Protein AF-A0A0K0DZ06-F1 (afdb_monomer)

Secondary structure (DSSP, 8-state):
-HHHHHHHHHHHHHHHHHHHHHHHHHHHHHHHHHHHHHS-HHHHHHHHHHHH--SSS-----HHHHHHHTTTS-HHHHHHHHHTTTTS-TT---PPPPHHHHHHHHHHHHHHHT---HHHHHHHHHHHHT-GGGHHHHHHHHHHHHHHT--

Organism: Strongyloides stercoralis (NCBI:txid6248)

pLDDT: mean 80.59, std 15.59, range [44.03, 96.88]

Foldseek 3Di:
DVVVVVVVVVVVVCVCVVVVVVVVLVVLLVVLLVVLLQAALQRLVVLLVLQQDDVPVPFQDALVNLCVSCVVGDPLQSVLSVVCNVVSPSVDDRYHQPPLLSVLSVVLSVLNVVPPDSVVSSVVNVVSQPDPVCPVSSSSSSVSCCNRRND

Nearest PDB structures (foldseek):
  7dmf-assembly1_A  TM=2.489E-01  e=5.656E+00  synthetic construct

Radius of gyration: 19.09 Å; Cα contacts (8 Å, |Δi|>4): 138; chains: 1; bounding box: 53×60×37 Å

Solvent-accessible surface area (backbone atoms only — not comparable to full-atom values): 8435 Å² total; per-residue (Å²): 122,75,70,62,59,56,55,53,52,52,53,51,52,51,47,52,55,60,57,54,53,58,62,51,54,52,54,50,50,50,51,39,51,53,51,64,58,68,42,47,50,64,45,44,50,48,51,49,56,58,27,62,42,59,82,81,77,63,70,49,61,46,51,68,60,49,52,59,68,42,62,83,48,55,70,69,56,46,52,35,29,60,68,30,36,84,72,41,40,75,76,45,78,74,68,57,53,54,70,65,31,49,52,50,50,52,51,48,32,54,47,55,67,67,70,59,56,70,69,58,37,43,53,53,48,49,61,55,57,71,34,77,95,34,40,72,35,48,52,54,47,30,51,49,45,42,67,66,34,37,133

Mean predicted aligned error: 11.31 Å

Sequence (151 aa):
MRFIIFAFFVLFFIGNNCYGEQNQDNRFLDFTLDILKKLTFDGIDHLLKIGKKEDKGSAPINVIDILKLFGNESKEIKEKIEKNKDKLSSDTVIEKLPHNSVNILEKIKKIKEKGDSKEEQDKKIEKLLKKPENSMAVDIIGLLVKKVIGL

Structure (mmCIF, N/CA/C/O backbone):
data_AF-A0A0K0DZ06-F1
#
_entry.id   AF-A0A0K0DZ06-F1
#
loop_
_atom_site.group_PDB
_atom_site.id
_atom_site.type_symbol
_atom_site.label_atom_id
_atom_site.label_alt_id
_atom_site.label_comp_id
_atom_site.label_asym_id
_atom_site.label_entity_id
_atom_site.label_seq_id
_atom_site.pdbx_PDB_ins_code
_atom_site.Cartn_x
_atom_site.Cartn_y
_atom_site.Cartn_z
_atom_site.occupancy
_atom_site.B_iso_or_equiv
_atom_site.auth_seq_id
_atom_site.auth_comp_id
_atom_site.auth_asym_id
_atom_site.auth_atom_id
_atom_site.pdbx_PDB_model_num
ATOM 1 N N . MET A 1 1 ? 34.571 -38.940 -20.399 1.00 57.50 1 MET A N 1
ATOM 2 C CA . MET A 1 1 ? 34.146 -38.649 -19.007 1.00 57.50 1 MET A CA 1
ATOM 3 C C . MET A 1 1 ? 34.358 -37.191 -18.567 1.00 57.50 1 MET A C 1
ATOM 5 O O . MET A 1 1 ? 33.558 -36.722 -17.775 1.00 57.50 1 MET A O 1
ATOM 9 N N . ARG A 1 2 ? 35.345 -36.431 -19.086 1.00 55.75 2 ARG A N 1
ATOM 10 C CA . ARG A 1 2 ? 35.569 -35.017 -18.684 1.00 55.75 2 ARG A CA 1
ATOM 11 C C . ARG A 1 2 ? 34.454 -34.021 -19.067 1.00 55.75 2 ARG A C 1
ATOM 13 O O . ARG A 1 2 ? 34.224 -33.081 -18.319 1.00 55.75 2 ARG A O 1
ATOM 20 N N . PHE A 1 3 ? 33.728 -34.239 -20.167 1.00 58.50 3 PHE A N 1
ATOM 21 C CA . PHE A 1 3 ? 32.670 -33.314 -20.615 1.00 58.50 3 PHE A CA 1
ATOM 22 C C . PHE A 1 3 ? 31.393 -33.334 -19.754 1.00 58.50 3 PHE A C 1
ATOM 24 O O . PHE A 1 3 ? 30.722 -32.314 -19.643 1.00 58.50 3 PHE A O 1
ATOM 31 N N . ILE A 1 4 ? 31.074 -34.456 -19.098 1.00 66.56 4 ILE A N 1
ATOM 32 C CA . ILE A 1 4 ? 29.845 -34.582 -18.291 1.00 66.56 4 ILE A CA 1
ATOM 33 C C . ILE A 1 4 ? 29.947 -33.755 -16.997 1.00 66.56 4 ILE A C 1
ATOM 35 O O . ILE A 1 4 ? 28.961 -33.170 -16.559 1.00 66.56 4 ILE A O 1
ATOM 39 N N . ILE A 1 5 ? 31.147 -33.634 -16.420 1.00 64.12 5 ILE A N 1
ATOM 40 C CA . ILE A 1 5 ? 31.369 -32.877 -15.176 1.00 64.12 5 ILE A CA 1
ATOM 41 C C . ILE A 1 5 ? 31.124 -31.375 -15.396 1.00 64.12 5 ILE A C 1
ATOM 43 O O . ILE A 1 5 ? 30.502 -30.728 -14.557 1.00 64.12 5 ILE A O 1
ATOM 47 N N . PHE A 1 6 ? 31.534 -30.826 -16.545 1.00 61.00 6 PHE A N 1
ATOM 48 C CA . PHE A 1 6 ? 31.302 -29.411 -16.861 1.00 61.00 6 PHE A CA 1
ATOM 49 C C . PHE A 1 6 ? 29.812 -29.073 -17.007 1.00 61.00 6 PHE A C 1
ATOM 51 O O . PHE A 1 6 ? 29.383 -28.021 -16.536 1.00 61.00 6 PHE A O 1
ATOM 58 N N . ALA A 1 7 ? 29.006 -29.971 -17.586 1.00 63.56 7 ALA A N 1
ATOM 59 C CA . ALA A 1 7 ? 27.567 -29.748 -17.732 1.00 63.56 7 ALA A CA 1
ATOM 60 C C . ALA A 1 7 ? 26.849 -29.631 -16.373 1.00 63.56 7 ALA A C 1
ATOM 62 O O . ALA A 1 7 ? 25.998 -28.758 -16.202 1.00 63.56 7 ALA A O 1
ATOM 63 N N . PHE A 1 8 ? 27.232 -30.443 -15.381 1.00 60.38 8 PHE A N 1
ATOM 64 C CA . PHE A 1 8 ? 26.659 -30.359 -14.032 1.00 60.38 8 PHE A CA 1
ATOM 65 C C . PHE A 1 8 ? 27.010 -29.048 -13.315 1.00 60.38 8 PHE A C 1
ATOM 67 O O . PHE A 1 8 ? 26.144 -28.470 -12.662 1.00 60.38 8 PHE A O 1
ATOM 74 N N . PHE A 1 9 ? 28.237 -28.535 -13.470 1.00 64.19 9 PHE A N 1
ATOM 75 C CA . PHE A 1 9 ? 28.623 -27.252 -12.869 1.00 64.19 9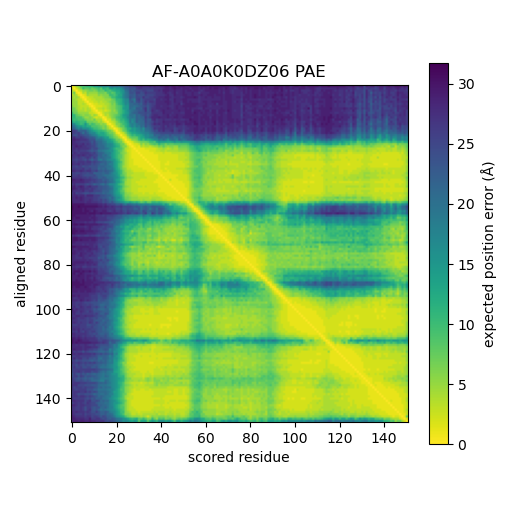 PHE A CA 1
ATOM 76 C C . PHE A 1 9 ? 27.851 -26.071 -13.465 1.00 64.19 9 PHE A C 1
ATOM 78 O O . PHE A 1 9 ? 27.394 -25.206 -12.720 1.00 64.19 9 PHE A O 1
ATOM 85 N N . VAL A 1 10 ? 27.654 -26.050 -14.787 1.00 65.94 10 VAL A N 1
ATOM 86 C CA . VAL A 1 10 ? 26.876 -24.988 -15.443 1.00 65.94 10 VAL A CA 1
ATOM 87 C C . VAL A 1 10 ? 25.409 -25.038 -15.005 1.00 65.94 10 VAL A C 1
ATOM 89 O O . VAL A 1 10 ? 24.851 -24.001 -14.653 1.00 65.94 10 VAL A O 1
ATOM 92 N N . LEU A 1 11 ? 24.798 -26.227 -14.930 1.00 62.03 11 LEU A N 1
ATOM 93 C CA . LEU A 1 11 ? 23.421 -26.372 -14.440 1.00 62.03 11 LEU A CA 1
ATOM 94 C C . LEU A 1 11 ? 23.271 -25.959 -12.967 1.00 62.03 11 LEU A C 1
ATOM 96 O O . LEU A 1 11 ? 22.277 -25.327 -12.621 1.00 62.03 11 LEU A O 1
ATOM 100 N N . PHE A 1 12 ? 24.258 -26.247 -12.111 1.00 61.31 12 PHE A N 1
ATOM 101 C CA . PHE A 1 12 ? 24.241 -25.818 -10.708 1.00 61.31 12 PHE A CA 1
ATOM 102 C C . PHE A 1 12 ? 24.349 -24.290 -10.567 1.00 61.31 12 PHE A C 1
ATOM 104 O O . PHE A 1 12 ? 23.659 -23.698 -9.738 1.00 61.31 12 PHE A O 1
ATOM 111 N N . PHE A 1 13 ? 25.158 -23.632 -11.407 1.00 58.94 13 PHE A N 1
ATOM 112 C CA . PHE A 1 13 ? 25.273 -22.168 -11.424 1.00 58.94 13 PHE A CA 1
ATOM 113 C C . PHE A 1 13 ? 24.028 -21.475 -11.983 1.00 58.94 13 PHE A C 1
ATOM 115 O O . PHE A 1 13 ? 23.618 -20.455 -11.431 1.00 58.94 13 PHE A O 1
ATOM 122 N N . ILE A 1 14 ? 23.416 -22.019 -13.039 1.00 59.47 14 ILE A N 1
ATOM 123 C CA . ILE A 1 14 ? 22.147 -21.498 -13.570 1.00 59.47 14 ILE A CA 1
ATOM 124 C C . ILE A 1 14 ? 21.041 -21.697 -12.529 1.00 59.47 14 ILE A C 1
ATOM 126 O O . ILE A 1 14 ? 20.315 -20.756 -12.229 1.00 59.47 14 ILE A O 1
ATOM 130 N N . GLY A 1 15 ? 20.963 -22.880 -11.911 1.00 56.03 15 GLY A N 1
ATOM 131 C CA . GLY A 1 15 ? 19.998 -23.177 -10.856 1.00 56.03 15 GLY A CA 1
ATOM 132 C C . GLY A 1 15 ? 20.125 -22.223 -9.669 1.00 56.03 15 GLY A C 1
ATOM 133 O O . GLY A 1 15 ? 19.160 -21.550 -9.329 1.00 56.03 15 GLY A O 1
ATOM 134 N N . ASN A 1 16 ? 21.310 -22.093 -9.070 1.00 55.72 16 ASN A N 1
ATOM 135 C CA . ASN A 1 16 ? 21.476 -21.247 -7.884 1.00 55.72 16 ASN A CA 1
ATOM 136 C C . ASN A 1 16 ? 21.303 -19.750 -8.165 1.00 55.72 16 ASN A C 1
ATOM 138 O O . ASN A 1 16 ? 20.732 -19.059 -7.324 1.00 55.72 16 ASN A O 1
ATOM 142 N N . ASN A 1 17 ? 21.751 -19.241 -9.319 1.00 55.38 17 ASN A N 1
ATOM 143 C CA . ASN A 1 17 ? 21.545 -17.826 -9.639 1.00 55.38 17 ASN A CA 1
ATOM 144 C C . ASN A 1 17 ? 20.080 -17.534 -9.990 1.00 55.38 17 ASN A C 1
ATOM 146 O O . ASN A 1 17 ? 19.525 -16.572 -9.470 1.00 55.38 17 ASN A O 1
ATOM 150 N N . CYS A 1 18 ? 19.411 -18.391 -10.772 1.00 52.88 18 CYS A N 1
ATOM 151 C CA . CYS A 1 18 ? 18.003 -18.169 -11.113 1.00 52.88 18 CYS A CA 1
ATOM 152 C C . CYS A 1 18 ? 17.053 -18.383 -9.921 1.00 52.88 18 CYS A C 1
ATOM 154 O O . CYS A 1 18 ? 16.076 -17.650 -9.787 1.00 52.88 18 CYS A O 1
ATOM 156 N N . TYR A 1 19 ? 17.326 -19.344 -9.027 1.00 49.28 19 TYR A N 1
ATOM 157 C CA . TYR A 1 19 ? 16.503 -19.548 -7.823 1.00 49.28 19 TYR A CA 1
ATOM 158 C C . TYR A 1 19 ? 16.776 -18.510 -6.723 1.00 49.28 19 TYR A C 1
ATOM 160 O O . TYR A 1 19 ? 15.899 -18.245 -5.897 1.00 49.28 19 TYR A O 1
ATOM 168 N N . GLY A 1 20 ? 17.974 -17.917 -6.689 1.00 44.31 20 GLY A N 1
ATOM 169 C CA . GLY A 1 20 ? 18.331 -16.886 -5.714 1.00 44.31 20 GLY A CA 1
ATOM 170 C C . GLY A 1 20 ? 17.532 -15.592 -5.890 1.00 44.31 20 GLY A C 1
ATOM 171 O O . GLY A 1 20 ? 17.053 -15.035 -4.900 1.00 44.31 20 GLY A O 1
ATOM 172 N N . GLU A 1 21 ? 17.332 -15.156 -7.137 1.00 44.03 21 GLU A N 1
ATOM 173 C CA . GLU A 1 21 ? 16.630 -13.905 -7.466 1.00 44.03 21 GLU A CA 1
ATOM 174 C C . GLU A 1 21 ? 15.125 -13.976 -7.153 1.00 44.03 21 GLU A C 1
ATOM 176 O O . GLU A 1 21 ? 14.586 -13.084 -6.495 1.00 44.03 21 GLU A O 1
ATOM 181 N N . GLN A 1 22 ? 14.458 -15.093 -7.481 1.00 45.72 22 GLN A N 1
ATOM 182 C CA . GLN A 1 22 ? 13.019 -15.266 -7.216 1.00 45.72 22 GLN A CA 1
ATOM 183 C C . GLN A 1 22 ? 12.641 -15.130 -5.730 1.00 45.72 22 GLN A C 1
ATOM 185 O O . GLN A 1 22 ? 11.547 -14.672 -5.394 1.00 45.72 22 GLN A O 1
ATOM 190 N N . ASN A 1 23 ? 13.538 -15.510 -4.815 1.00 45.47 23 ASN A N 1
ATOM 191 C CA . ASN A 1 23 ? 13.273 -15.443 -3.376 1.00 45.47 23 ASN A CA 1
ATOM 192 C C . ASN A 1 23 ? 13.386 -14.024 -2.792 1.00 45.47 23 ASN A C 1
ATOM 194 O O . ASN A 1 23 ? 12.915 -13.783 -1.674 1.00 45.47 23 ASN A O 1
ATOM 198 N N . GLN A 1 24 ? 14.041 -13.085 -3.481 1.00 51.34 24 GLN A N 1
ATOM 199 C CA . GLN A 1 24 ? 14.050 -11.682 -3.059 1.00 51.34 24 GLN A CA 1
ATOM 200 C C . GLN A 1 24 ? 12.793 -10.947 -3.527 1.00 51.34 24 GLN A C 1
ATOM 202 O O . GLN A 1 24 ? 12.169 -10.282 -2.697 1.00 51.34 24 GLN A O 1
ATOM 207 N N . ASP A 1 25 ? 12.375 -11.140 -4.781 1.00 57.50 25 ASP A N 1
ATOM 208 C CA . ASP A 1 25 ? 11.169 -10.500 -5.328 1.00 57.50 25 ASP A CA 1
ATOM 209 C C . ASP A 1 25 ? 9.909 -10.882 -4.547 1.00 57.50 25 ASP A C 1
ATOM 211 O O . ASP A 1 25 ? 9.141 -10.009 -4.136 1.00 57.50 25 ASP A O 1
ATOM 215 N N . ASN A 1 26 ? 9.741 -12.171 -4.224 1.00 65.25 26 ASN A N 1
ATOM 216 C CA . ASN A 1 26 ? 8.583 -12.620 -3.446 1.00 65.25 26 ASN A CA 1
ATOM 217 C C . ASN A 1 26 ? 8.525 -11.968 -2.057 1.00 65.25 26 ASN A C 1
ATOM 219 O O . ASN A 1 26 ? 7.464 -11.513 -1.643 1.00 65.25 26 ASN A O 1
ATOM 223 N N . ARG A 1 27 ? 9.663 -11.827 -1.360 1.00 73.12 27 ARG A N 1
ATOM 224 C CA . ARG A 1 27 ? 9.691 -11.168 -0.041 1.00 73.12 27 ARG A CA 1
ATOM 225 C C . ARG A 1 27 ? 9.304 -9.694 -0.117 1.00 73.12 27 ARG A C 1
ATOM 227 O O . ARG A 1 27 ? 8.677 -9.177 0.807 1.00 73.12 27 ARG A O 1
ATOM 234 N N . PHE A 1 28 ? 9.692 -9.007 -1.188 1.00 78.31 28 PHE A N 1
ATOM 235 C CA . PHE A 1 28 ? 9.352 -7.600 -1.373 1.00 78.31 28 PHE A CA 1
ATOM 236 C C . PHE A 1 28 ? 7.871 -7.403 -1.711 1.00 78.31 28 PHE A C 1
ATOM 238 O O . PHE A 1 28 ? 7.217 -6.511 -1.156 1.00 78.31 28 PHE A O 1
ATOM 245 N N . LEU A 1 29 ? 7.328 -8.275 -2.563 1.00 82.81 29 LEU A N 1
ATOM 246 C CA . LEU A 1 29 ? 5.903 -8.327 -2.865 1.00 82.81 29 LEU A CA 1
ATOM 247 C C . LEU A 1 29 ? 5.082 -8.628 -1.605 1.00 82.81 29 LEU A C 1
ATOM 249 O O . LEU A 1 29 ? 4.098 -7.938 -1.344 1.00 82.81 29 LEU A O 1
ATOM 253 N N . ASP A 1 30 ? 5.510 -9.603 -0.800 1.00 87.38 30 ASP A N 1
ATOM 254 C CA . ASP A 1 30 ? 4.843 -9.990 0.446 1.00 87.38 30 ASP A CA 1
ATOM 255 C C . ASP A 1 30 ? 4.806 -8.834 1.447 1.00 87.38 30 ASP A C 1
ATOM 257 O O . ASP A 1 30 ? 3.762 -8.554 2.038 1.00 87.38 30 ASP A O 1
ATOM 261 N N . PHE A 1 31 ? 5.915 -8.103 1.589 1.00 88.00 31 PHE A N 1
ATOM 262 C CA . PHE A 1 31 ? 5.959 -6.898 2.4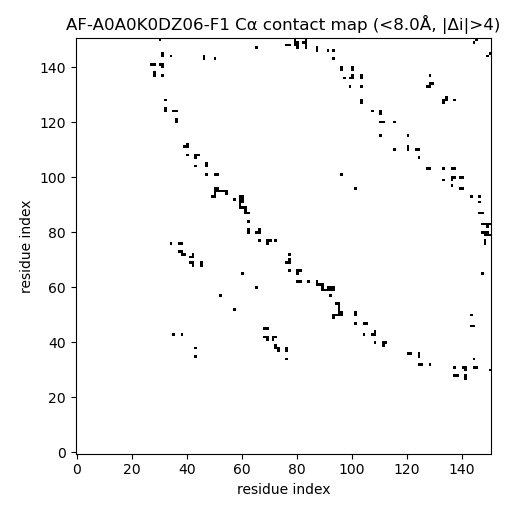13 1.00 88.00 31 PHE A CA 1
ATOM 263 C C . PHE A 1 31 ? 4.995 -5.820 1.897 1.00 88.00 31 PHE A C 1
ATOM 265 O O . PHE A 1 31 ? 4.211 -5.261 2.663 1.00 88.00 31 PHE A O 1
ATOM 272 N N . THR A 1 32 ? 5.021 -5.543 0.593 1.00 91.50 32 THR A N 1
ATOM 273 C CA . THR A 1 32 ? 4.149 -4.532 -0.022 1.00 91.50 32 THR A CA 1
ATOM 274 C C . THR A 1 32 ? 2.677 -4.887 0.180 1.00 91.50 32 THR A C 1
ATOM 276 O O . THR A 1 32 ? 1.872 -4.039 0.567 1.00 91.50 32 THR A O 1
ATOM 279 N N . LEU A 1 33 ? 2.329 -6.157 -0.027 1.00 93.50 33 LEU A N 1
ATOM 280 C CA . LEU A 1 33 ? 0.991 -6.689 0.192 1.00 93.50 33 LEU A CA 1
ATOM 281 C C . LEU A 1 33 ? 0.562 -6.551 1.658 1.00 93.50 33 LEU A C 1
ATOM 283 O O . LEU A 1 33 ? -0.543 -6.075 1.914 1.00 93.50 33 LEU A O 1
ATOM 287 N N . ASP A 1 34 ? 1.416 -6.941 2.607 1.00 93.75 34 ASP A N 1
ATOM 288 C CA . ASP A 1 34 ? 1.140 -6.854 4.046 1.00 93.75 34 ASP A CA 1
ATOM 289 C C . ASP A 1 34 ? 0.847 -5.413 4.481 1.00 93.75 34 ASP A C 1
ATOM 291 O O . ASP A 1 34 ? -0.172 -5.145 5.124 1.00 93.75 34 ASP A O 1
ATOM 295 N N . ILE A 1 35 ? 1.676 -4.457 4.051 1.00 94.12 35 ILE A N 1
ATOM 296 C CA . ILE A 1 35 ? 1.469 -3.046 4.382 1.00 94.12 35 ILE A CA 1
ATOM 297 C C . ILE A 1 35 ? 0.177 -2.510 3.756 1.00 94.12 35 ILE A C 1
ATOM 299 O O . ILE A 1 35 ? -0.629 -1.899 4.456 1.00 94.12 35 ILE A O 1
ATOM 303 N N . LEU A 1 36 ? -0.082 -2.769 2.471 1.00 95.31 36 LEU A N 1
ATOM 304 C CA . LEU A 1 36 ? -1.302 -2.283 1.809 1.00 95.31 36 LEU A CA 1
ATOM 305 C C . LEU A 1 36 ? -2.582 -2.896 2.402 1.00 95.31 36 LEU A C 1
ATOM 307 O O . LEU A 1 36 ? -3.616 -2.224 2.453 1.00 95.31 36 LEU A O 1
ATOM 311 N N . LYS A 1 37 ? -2.527 -4.145 2.882 1.00 94.81 37 LYS A N 1
ATOM 312 C CA . LYS A 1 37 ? -3.625 -4.773 3.634 1.00 94.81 37 LYS A CA 1
ATOM 313 C C . LYS A 1 37 ? -3.848 -4.071 4.976 1.00 94.81 37 LYS A C 1
ATOM 315 O O . LYS A 1 37 ? -4.991 -3.750 5.304 1.00 94.81 37 LYS A O 1
ATOM 320 N N . LYS A 1 38 ? -2.775 -3.768 5.713 1.00 93.62 38 LYS A N 1
ATOM 321 C CA . LYS A 1 38 ? -2.826 -3.129 7.041 1.00 93.62 38 LYS A CA 1
ATOM 322 C C . LYS A 1 38 ? -3.256 -1.667 7.025 1.00 93.62 38 LYS A C 1
ATOM 324 O O . LYS A 1 38 ? -3.912 -1.250 7.977 1.00 93.62 38 LYS A O 1
ATOM 329 N N . LEU A 1 39 ? -2.906 -0.916 5.982 1.00 93.94 39 LEU A N 1
ATOM 330 C CA . LEU A 1 39 ? -3.252 0.500 5.885 1.00 93.94 39 LEU A CA 1
ATOM 331 C C . LEU A 1 39 ? -4.764 0.715 5.886 1.00 93.94 39 LEU A C 1
ATOM 333 O O . LEU A 1 39 ? -5.526 -0.059 5.296 1.00 93.94 39 LEU A O 1
ATOM 337 N N . THR A 1 40 ? -5.209 1.799 6.508 1.00 93.88 40 THR A N 1
ATOM 338 C CA . THR A 1 40 ? -6.593 2.250 6.380 1.00 93.88 40 THR A CA 1
ATOM 339 C C . THR A 1 40 ? -6.850 2.851 4.997 1.00 93.88 40 THR A C 1
ATOM 341 O O . THR A 1 40 ? -5.946 3.036 4.178 1.00 93.88 40 THR A O 1
ATOM 344 N N . PHE A 1 41 ? -8.114 3.161 4.720 1.00 93.69 41 PHE A N 1
ATOM 345 C CA . PHE A 1 41 ? -8.488 3.958 3.558 1.00 93.69 41 PHE A CA 1
ATOM 346 C C . PHE A 1 41 ? -7.701 5.281 3.479 1.00 93.69 41 PHE A C 1
ATOM 348 O O . PHE A 1 41 ? -7.171 5.609 2.414 1.00 93.69 41 PHE A O 1
ATOM 355 N N . ASP A 1 42 ? -7.574 5.987 4.606 1.00 92.12 42 ASP A N 1
ATOM 356 C CA . ASP A 1 42 ? -6.847 7.254 4.687 1.00 92.12 42 ASP A CA 1
ATOM 357 C C . ASP A 1 42 ? -5.362 7.045 4.384 1.00 92.12 42 ASP A C 1
ATOM 359 O O . ASP A 1 42 ? -4.785 7.779 3.587 1.00 92.12 42 ASP A O 1
ATOM 363 N N . GLY A 1 43 ? -4.747 5.986 4.919 1.00 93.06 43 GLY A N 1
ATOM 364 C CA . GLY A 1 43 ? -3.358 5.633 4.621 1.00 93.06 43 GLY A CA 1
ATOM 365 C C . GLY A 1 43 ? -3.095 5.419 3.130 1.00 93.06 43 GLY A C 1
ATOM 366 O O . GLY A 1 43 ? -2.091 5.897 2.595 1.00 93.06 43 GLY A O 1
ATOM 367 N N . ILE A 1 44 ? -4.017 4.762 2.419 1.00 94.75 44 ILE A N 1
ATOM 368 C CA . ILE A 1 44 ? -3.919 4.610 0.960 1.00 94.75 44 ILE A CA 1
ATOM 369 C C . ILE A 1 44 ? -4.086 5.961 0.249 1.00 94.75 44 ILE A C 1
ATOM 371 O O . ILE A 1 44 ? -3.361 6.244 -0.709 1.00 94.75 44 ILE A O 1
ATOM 375 N N . ASP A 1 45 ? -4.994 6.821 0.715 1.00 93.31 45 ASP A N 1
ATOM 376 C CA . ASP A 1 45 ? -5.149 8.178 0.182 1.00 93.31 45 ASP A CA 1
ATOM 377 C C . ASP A 1 45 ? -3.888 9.033 0.395 1.00 93.31 45 ASP A C 1
ATOM 379 O O . ASP A 1 45 ? -3.477 9.781 -0.495 1.00 93.31 45 ASP A O 1
ATOM 383 N N . HIS A 1 46 ? -3.212 8.875 1.532 1.00 91.25 46 HIS A N 1
ATOM 384 C CA . HIS A 1 46 ? -1.943 9.537 1.812 1.00 91.25 46 HIS A CA 1
ATOM 385 C C . HIS A 1 46 ? -0.820 9.045 0.897 1.00 91.25 46 HIS A C 1
ATOM 387 O O . HIS A 1 46 ? -0.092 9.876 0.349 1.00 91.25 46 HIS A O 1
ATOM 393 N N . LEU A 1 47 ? -0.720 7.736 0.637 1.00 91.44 47 LEU A N 1
ATOM 394 C CA . LEU A 1 47 ? 0.211 7.206 -0.368 1.00 91.44 47 LEU A CA 1
ATOM 395 C C . LEU A 1 47 ? -0.078 7.762 -1.767 1.00 91.44 47 LEU A C 1
ATOM 397 O O . LEU A 1 47 ? 0.851 8.150 -2.472 1.00 91.44 47 LEU A O 1
ATOM 401 N N . LEU A 1 48 ? -1.353 7.863 -2.157 1.00 91.81 48 LEU A N 1
ATOM 402 C CA . LEU A 1 48 ? -1.751 8.484 -3.422 1.00 91.81 48 LEU A CA 1
ATOM 403 C C . LEU A 1 48 ? -1.343 9.956 -3.490 1.00 91.81 48 LEU A C 1
ATOM 405 O O . LEU A 1 48 ? -0.790 10.386 -4.498 1.00 91.81 48 LEU A O 1
ATOM 409 N N . LYS A 1 49 ? -1.594 10.733 -2.431 1.00 88.69 49 LYS A N 1
ATOM 410 C CA . LYS A 1 49 ? -1.194 12.146 -2.348 1.00 88.69 49 LYS A CA 1
ATOM 411 C C . LYS A 1 49 ? 0.312 12.302 -2.488 1.00 88.69 49 LYS A C 1
ATOM 413 O O . LYS A 1 49 ? 0.758 13.159 -3.241 1.00 88.69 49 LYS A O 1
ATOM 418 N N . ILE A 1 50 ? 1.080 11.470 -1.790 1.00 86.75 50 ILE A N 1
ATOM 419 C CA . ILE A 1 50 ? 2.539 11.473 -1.853 1.00 86.75 50 ILE A CA 1
ATOM 420 C C . ILE A 1 50 ? 3.013 11.110 -3.268 1.00 86.75 50 ILE A C 1
ATOM 422 O O . ILE A 1 50 ? 3.773 11.865 -3.861 1.00 86.75 50 ILE A O 1
ATOM 426 N N . GLY A 1 51 ? 2.509 10.016 -3.840 1.00 86.88 51 GLY A N 1
ATOM 427 C CA . GLY A 1 51 ? 2.909 9.542 -5.165 1.00 86.88 51 GLY A CA 1
ATOM 428 C C . GLY A 1 51 ? 2.433 10.412 -6.334 1.00 86.88 51 GLY A C 1
ATOM 429 O O . GLY A 1 51 ? 2.968 10.299 -7.431 1.00 86.88 51 GLY A O 1
ATOM 430 N N . LYS A 1 52 ? 1.428 11.275 -6.139 1.00 85.12 52 LYS A N 1
ATOM 431 C CA . LYS A 1 52 ? 0.937 12.209 -7.168 1.00 85.12 52 LYS A CA 1
ATOM 432 C C . LYS A 1 52 ? 1.646 13.562 -7.162 1.00 85.12 52 LYS A C 1
ATOM 434 O O . LYS A 1 52 ? 1.458 14.306 -8.125 1.00 85.12 52 LYS A O 1
ATOM 439 N N . LYS A 1 53 ? 2.404 13.909 -6.112 1.00 74.88 53 LYS A N 1
ATOM 440 C CA . LYS A 1 53 ? 3.145 15.179 -6.069 1.00 74.88 53 LYS A CA 1
ATOM 441 C C . LYS A 1 53 ? 4.082 15.232 -7.278 1.00 74.88 53 LYS A C 1
ATOM 443 O O . LYS A 1 53 ? 4.929 14.367 -7.449 1.00 74.88 53 LYS A O 1
ATOM 448 N N . GLU A 1 54 ? 3.866 16.206 -8.159 1.00 56.03 54 GLU A N 1
ATOM 449 C CA . GLU A 1 54 ? 4.770 16.453 -9.281 1.00 56.03 54 GLU A CA 1
ATOM 450 C C . GLU A 1 54 ? 6.085 17.034 -8.754 1.00 56.03 54 GLU A C 1
ATOM 452 O O . GLU A 1 54 ? 6.052 17.851 -7.833 1.00 56.03 54 GLU A O 1
ATOM 457 N N . ASP A 1 55 ? 7.206 16.687 -9.396 1.00 52.59 55 ASP A N 1
ATOM 458 C CA . ASP A 1 55 ? 8.574 17.201 -9.170 1.00 52.59 55 ASP A CA 1
ATOM 459 C C . ASP A 1 55 ? 8.724 18.735 -9.266 1.00 52.59 55 ASP A C 1
ATOM 461 O O . ASP A 1 55 ? 9.836 19.260 -9.308 1.00 52.59 55 ASP A O 1
ATOM 465 N N . LYS A 1 56 ? 7.630 19.504 -9.316 1.00 48.38 56 LYS A N 1
ATOM 466 C CA . LYS A 1 56 ? 7.654 20.969 -9.324 1.00 48.38 56 LYS A CA 1
ATOM 467 C C . LYS A 1 56 ? 8.106 21.481 -7.954 1.00 48.38 56 LYS A C 1
ATOM 469 O O . LYS A 1 56 ? 7.293 21.893 -7.133 1.00 48.38 56 LYS A O 1
ATOM 474 N N . GLY A 1 57 ? 9.414 21.420 -7.716 1.00 46.53 57 GLY A N 1
ATOM 475 C CA . GLY A 1 57 ? 10.065 21.885 -6.497 1.00 46.53 57 GLY A CA 1
ATOM 476 C C . GLY A 1 57 ? 9.656 21.093 -5.262 1.00 46.53 57 GLY A C 1
ATOM 477 O O . GLY A 1 57 ? 9.423 21.700 -4.219 1.00 46.53 57 GLY A O 1
ATOM 478 N N . SER A 1 58 ? 9.511 19.765 -5.381 1.00 53.25 58 SER A N 1
ATOM 479 C CA . SER A 1 58 ? 9.114 18.905 -4.266 1.00 53.25 58 SER A CA 1
ATOM 480 C C . SER A 1 58 ? 10.091 19.087 -3.107 1.00 53.25 58 SER A C 1
ATOM 482 O O . SER A 1 58 ? 11.205 18.562 -3.126 1.00 53.25 58 SER A O 1
ATOM 484 N N . ALA A 1 59 ? 9.670 19.854 -2.101 1.00 54.03 59 ALA A N 1
ATOM 485 C CA . ALA A 1 59 ? 10.387 19.931 -0.847 1.00 54.03 59 ALA A CA 1
ATOM 486 C C . ALA A 1 59 ? 10.537 18.502 -0.310 1.00 54.03 59 ALA A C 1
ATOM 488 O O . ALA A 1 59 ? 9.567 17.730 -0.367 1.00 54.03 59 ALA A O 1
ATOM 489 N N . PRO A 1 60 ? 11.727 18.135 0.179 1.00 60.28 60 PRO A N 1
ATOM 490 C CA . PRO A 1 60 ? 11.935 16.823 0.752 1.00 60.28 60 PRO A CA 1
ATOM 491 C C . PRO A 1 60 ? 10.907 16.576 1.844 1.00 60.28 60 PRO A C 1
ATOM 493 O O . PRO A 1 60 ? 10.669 17.418 2.715 1.00 60.28 60 PRO A O 1
ATOM 496 N N . ILE A 1 61 ? 10.243 15.430 1.758 1.00 63.31 61 ILE A N 1
ATOM 497 C CA . ILE A 1 61 ? 9.221 15.074 2.729 1.00 63.31 61 ILE A CA 1
ATOM 498 C C . ILE A 1 61 ? 9.956 14.655 3.997 1.00 63.31 61 ILE A C 1
ATOM 500 O O . ILE A 1 61 ? 10.639 13.633 4.019 1.00 63.31 61 ILE A O 1
ATOM 504 N N . ASN A 1 62 ? 9.828 15.455 5.055 1.00 67.88 62 ASN A N 1
ATOM 505 C CA . ASN A 1 62 ? 10.367 15.079 6.351 1.00 67.88 62 ASN A CA 1
ATOM 506 C C . ASN A 1 62 ? 9.467 14.014 7.009 1.00 67.88 62 ASN A C 1
ATOM 508 O O . ASN A 1 62 ? 8.264 13.907 6.754 1.00 67.88 62 ASN A O 1
ATOM 512 N N . VAL A 1 63 ? 10.060 13.230 7.901 1.00 69.38 63 VAL A N 1
ATOM 513 C CA . VAL A 1 63 ? 9.383 12.119 8.586 1.00 69.38 63 VAL A CA 1
ATOM 514 C C . VAL A 1 63 ? 8.235 12.592 9.471 1.00 69.38 63 VAL A C 1
ATOM 516 O O . VAL A 1 63 ? 7.247 11.882 9.625 1.00 69.38 63 VAL A O 1
ATOM 519 N N . ILE A 1 64 ? 8.346 13.785 10.058 1.00 74.44 64 ILE A N 1
ATOM 520 C CA . ILE A 1 64 ? 7.309 14.341 10.935 1.00 74.44 64 ILE A CA 1
ATOM 521 C C . ILE A 1 64 ? 6.018 14.555 10.139 1.00 74.44 64 ILE A C 1
ATOM 523 O O . ILE A 1 64 ? 4.935 14.255 10.636 1.00 74.44 64 ILE A O 1
ATOM 527 N N . ASP A 1 65 ? 6.125 15.016 8.897 1.00 80.44 65 ASP A N 1
ATOM 528 C CA . ASP A 1 65 ? 4.984 15.198 8.010 1.00 80.44 65 ASP A CA 1
ATOM 529 C C . ASP A 1 65 ? 4.388 13.848 7.596 1.00 80.44 65 ASP A C 1
ATOM 531 O O . ASP A 1 65 ? 3.167 13.709 7.577 1.00 80.44 65 ASP A O 1
ATOM 535 N N . ILE A 1 66 ? 5.217 12.822 7.365 1.00 82.50 66 ILE A N 1
ATOM 536 C CA . ILE A 1 66 ? 4.736 11.450 7.126 1.00 82.50 66 ILE A CA 1
ATOM 537 C C . ILE A 1 66 ? 3.983 10.928 8.355 1.00 82.50 66 ILE A C 1
ATOM 539 O O . ILE A 1 66 ? 2.845 10.490 8.227 1.00 82.50 66 ILE A O 1
ATOM 543 N N . LEU A 1 67 ? 4.558 11.021 9.556 1.00 81.44 67 LEU A N 1
ATOM 544 C CA . LEU A 1 67 ? 3.907 10.566 10.789 1.00 81.44 67 LEU A CA 1
ATOM 545 C C . LEU A 1 67 ? 2.581 11.283 11.048 1.00 81.44 67 LEU A C 1
ATOM 547 O O . LEU A 1 67 ? 1.628 10.653 11.498 1.00 81.44 67 LEU A O 1
ATOM 551 N N . LYS A 1 68 ? 2.494 12.579 10.725 1.00 85.19 68 LYS A N 1
ATOM 552 C CA . 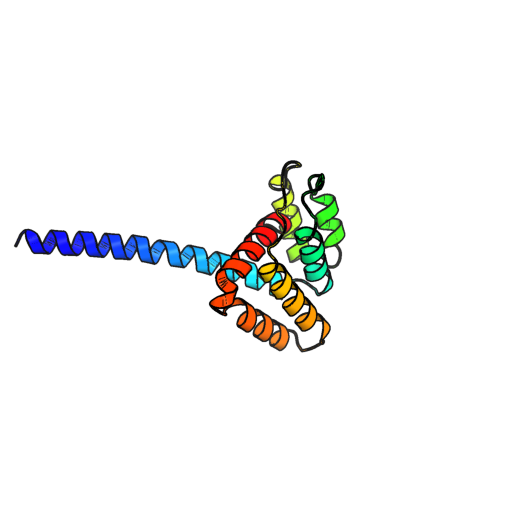LYS A 1 68 ? 1.233 13.329 10.790 1.00 85.19 68 LYS A CA 1
ATOM 553 C C . LYS A 1 68 ? 0.200 12.792 9.801 1.00 85.19 68 LYS A C 1
ATOM 555 O O . LYS A 1 68 ? -0.955 12.634 10.183 1.00 85.19 68 LYS A O 1
ATOM 560 N N . LEU A 1 69 ? 0.597 12.496 8.559 1.00 85.38 69 LEU A N 1
ATOM 561 C CA . LEU A 1 69 ? -0.307 11.929 7.550 1.00 85.38 69 LEU A CA 1
ATOM 562 C C . LEU A 1 69 ? -0.814 10.545 7.973 1.00 85.38 69 LEU A C 1
ATOM 564 O O . LEU A 1 69 ? -2.007 10.286 7.932 1.00 85.38 69 LEU A O 1
ATOM 568 N N . PHE A 1 70 ? 0.066 9.676 8.466 1.00 88.75 70 PHE A N 1
ATOM 569 C CA . PHE A 1 70 ? -0.300 8.330 8.923 1.00 88.75 70 PHE A CA 1
ATOM 570 C C . PHE A 1 70 ? -0.701 8.294 10.413 1.00 88.75 70 PHE A C 1
ATOM 572 O O . PHE A 1 70 ? -0.692 7.243 11.056 1.00 88.75 70 PHE A O 1
ATOM 579 N N . GLY A 1 71 ? -1.104 9.439 10.976 1.00 85.88 71 GLY A N 1
ATOM 580 C CA . GLY A 1 71 ? -1.463 9.597 12.387 1.00 85.88 71 GLY A CA 1
ATOM 581 C C . GLY A 1 71 ? -2.689 8.786 12.824 1.00 85.88 71 GLY A C 1
ATOM 582 O O . GLY A 1 71 ? -2.819 8.477 14.008 1.00 85.88 71 GLY A O 1
ATOM 583 N N . ASN A 1 72 ? -3.543 8.368 11.889 1.00 90.00 72 ASN A N 1
ATOM 584 C CA . ASN A 1 72 ? -4.708 7.514 12.157 1.00 90.00 72 ASN A CA 1
ATOM 585 C C . ASN A 1 72 ? -4.425 6.016 11.969 1.00 90.00 72 ASN A C 1
ATOM 587 O O . ASN A 1 72 ? -5.275 5.186 12.282 1.00 90.00 72 ASN A O 1
ATOM 591 N N . GLU A 1 73 ? -3.234 5.652 11.490 1.00 92.00 73 GLU A N 1
ATOM 592 C CA . GLU A 1 73 ? -2.884 4.255 11.262 1.00 92.00 73 GLU A CA 1
ATOM 593 C C . GLU A 1 73 ? -2.629 3.485 12.560 1.00 92.00 73 GLU A C 1
ATOM 595 O O . GLU A 1 73 ? -2.479 4.046 13.658 1.00 92.00 73 GLU A O 1
ATOM 600 N N . SER A 1 74 ? -2.553 2.162 12.414 1.00 92.06 74 SER A N 1
ATOM 601 C CA . SER A 1 74 ? -2.206 1.264 13.506 1.00 92.06 74 SER A CA 1
ATOM 602 C C . SER A 1 74 ? -0.843 1.617 14.114 1.00 92.06 74 SER A C 1
ATOM 604 O O . SER A 1 74 ? 0.047 2.172 13.462 1.00 92.06 74 SER A O 1
ATOM 606 N N . LYS A 1 75 ? -0.665 1.255 15.390 1.00 91.12 75 LYS A N 1
ATOM 607 C CA . LYS A 1 75 ? 0.603 1.453 16.105 1.00 91.12 75 LYS A CA 1
ATOM 608 C C . LYS A 1 75 ? 1.781 0.825 15.354 1.00 91.12 75 LYS A C 1
ATOM 610 O O . LYS A 1 75 ? 2.838 1.431 15.275 1.00 91.12 75 LYS A O 1
ATOM 615 N N . GLU A 1 76 ? 1.571 -0.343 14.750 1.00 90.06 76 GLU A N 1
ATOM 616 C CA . GLU A 1 76 ? 2.591 -1.051 13.974 1.00 90.06 76 GLU A CA 1
ATOM 617 C C . GLU A 1 76 ? 3.103 -0.222 12.784 1.00 90.06 76 GLU A C 1
ATOM 619 O O . GLU A 1 76 ? 4.312 -0.110 12.589 1.00 90.06 76 GLU A O 1
ATOM 624 N N . ILE A 1 77 ? 2.205 0.397 12.007 1.00 90.88 77 ILE A N 1
ATOM 625 C CA . ILE A 1 77 ? 2.593 1.243 10.867 1.00 90.88 77 ILE A CA 1
ATOM 626 C C . ILE A 1 77 ? 3.360 2.476 11.348 1.00 90.88 77 ILE A C 1
ATOM 628 O O . ILE A 1 77 ? 4.387 2.827 10.769 1.00 90.88 77 ILE A O 1
ATOM 632 N N . LYS A 1 78 ? 2.907 3.101 12.439 1.00 88.94 78 LYS A N 1
ATOM 633 C CA . LYS A 1 78 ? 3.587 4.258 13.039 1.00 88.94 78 LYS A CA 1
ATOM 634 C C . LYS A 1 78 ? 4.988 3.905 13.523 1.00 88.94 78 LYS A C 1
ATOM 636 O O . LYS A 1 78 ? 5.931 4.610 13.190 1.00 88.94 78 LYS A O 1
ATOM 641 N N . GLU A 1 79 ? 5.140 2.786 14.229 1.00 89.44 79 GLU A N 1
ATOM 642 C CA . GLU A 1 79 ? 6.442 2.302 14.695 1.00 89.44 79 GLU A CA 1
ATOM 643 C C . GLU A 1 79 ? 7.395 2.003 13.529 1.00 89.44 79 GLU A C 1
ATOM 645 O O . GLU A 1 79 ? 8.591 2.277 13.633 1.00 89.44 79 GLU A O 1
ATOM 650 N N . LYS A 1 80 ? 6.892 1.464 12.408 1.00 88.75 80 LYS A N 1
ATOM 651 C CA . LYS A 1 80 ? 7.704 1.267 11.197 1.00 88.75 80 LYS A CA 1
ATOM 652 C C . LYS A 1 80 ? 8.187 2.600 10.623 1.00 88.75 80 LYS A C 1
ATOM 654 O O . LYS A 1 80 ? 9.387 2.747 10.394 1.00 88.75 80 LYS A O 1
ATOM 659 N N . ILE A 1 81 ? 7.298 3.588 10.490 1.00 86.94 81 ILE A N 1
ATOM 660 C CA . ILE A 1 81 ? 7.663 4.934 10.018 1.00 86.94 81 ILE A CA 1
ATOM 661 C C . ILE A 1 81 ? 8.692 5.579 10.961 1.00 86.94 81 ILE A C 1
ATOM 663 O O . ILE A 1 81 ? 9.688 6.131 10.495 1.00 86.94 81 ILE A O 1
ATOM 667 N N . GLU A 1 82 ? 8.495 5.484 12.280 1.00 85.19 82 GLU A N 1
ATOM 668 C CA . GLU A 1 82 ? 9.427 6.013 13.285 1.00 85.19 82 GLU A CA 1
ATOM 669 C C . GLU A 1 82 ? 10.804 5.351 13.203 1.00 85.19 82 GLU A C 1
ATOM 671 O O . GLU A 1 82 ? 11.814 6.049 13.224 1.00 85.19 82 GLU A O 1
ATOM 676 N N . LYS A 1 83 ? 10.873 4.024 13.045 1.00 84.56 83 LYS A N 1
ATOM 677 C CA . LYS A 1 83 ? 12.146 3.309 12.838 1.00 84.56 83 LYS A CA 1
ATOM 678 C C . LYS A 1 83 ? 12.809 3.666 11.512 1.00 84.56 83 LYS A C 1
ATOM 680 O O . LYS A 1 83 ? 14.031 3.636 11.402 1.00 84.56 83 LYS A O 1
ATOM 685 N N . ASN A 1 84 ? 12.015 4.000 10.498 1.00 81.75 84 ASN A N 1
ATOM 686 C CA . ASN A 1 84 ? 12.519 4.439 9.204 1.00 81.75 84 ASN A CA 1
ATOM 687 C C . 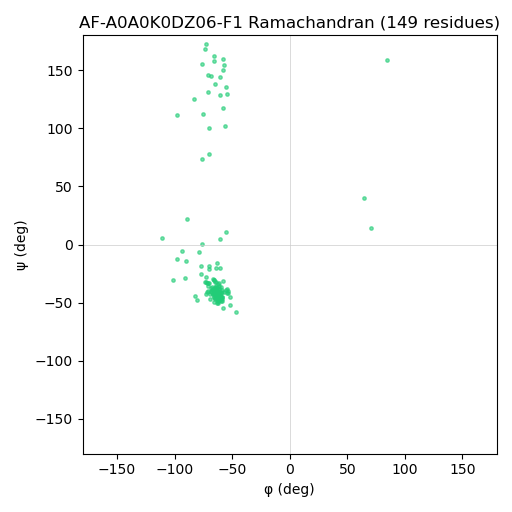ASN A 1 84 ? 12.964 5.912 9.205 1.00 81.75 84 ASN A C 1
ATOM 689 O O . ASN A 1 84 ? 13.544 6.369 8.219 1.00 81.75 84 ASN A O 1
ATOM 693 N N . LYS A 1 85 ? 12.735 6.649 10.304 1.00 72.00 85 LYS A N 1
ATOM 694 C CA . LY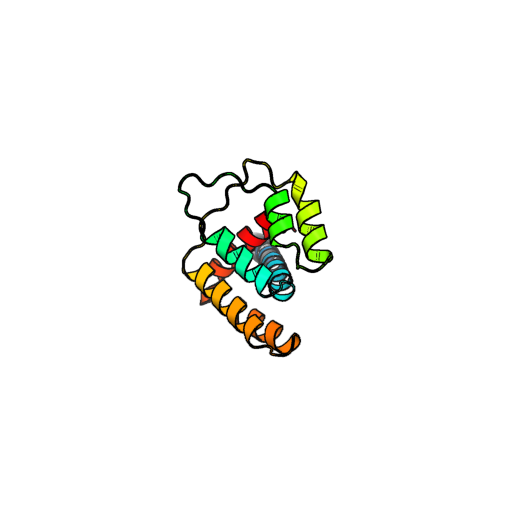S A 1 85 ? 13.053 8.076 10.427 1.00 72.00 85 LYS A CA 1
ATOM 695 C C . LYS A 1 85 ? 14.509 8.388 10.102 1.00 72.00 85 LYS A C 1
ATOM 697 O O . LYS A 1 85 ? 14.773 9.355 9.399 1.00 72.00 85 LYS A O 1
ATOM 702 N N . ASP A 1 86 ? 15.430 7.553 10.572 1.00 68.12 86 ASP A N 1
ATOM 703 C CA . ASP A 1 86 ? 16.867 7.770 10.381 1.00 68.12 86 ASP A CA 1
ATOM 704 C C . ASP A 1 86 ? 17.306 7.564 8.921 1.00 68.12 86 ASP A C 1
ATOM 706 O O . ASP A 1 86 ? 18.340 8.080 8.503 1.00 68.12 86 ASP A O 1
ATOM 710 N N . LYS A 1 87 ? 16.518 6.823 8.126 1.00 68.19 87 LYS A N 1
ATOM 711 C CA . LYS A 1 87 ? 16.776 6.585 6.694 1.00 68.19 87 LYS A CA 1
ATOM 712 C C . LYS A 1 87 ? 16.112 7.617 5.793 1.00 68.19 87 LYS A C 1
ATOM 714 O O . LYS A 1 87 ? 16.612 7.886 4.704 1.00 68.19 87 LYS A O 1
ATOM 719 N N . LEU A 1 88 ? 14.992 8.177 6.236 1.00 64.94 88 LEU A N 1
ATOM 720 C CA . LEU A 1 88 ? 14.305 9.288 5.590 1.00 64.94 88 LEU A CA 1
ATOM 721 C C . LEU A 1 88 ? 15.075 10.586 5.882 1.00 64.94 88 LEU A C 1
ATOM 723 O O . LEU A 1 88 ? 14.657 11.414 6.693 1.00 64.94 88 LEU A O 1
ATOM 727 N N . SER A 1 89 ? 16.235 10.761 5.241 1.00 60.62 89 SER A N 1
ATOM 728 C CA . SER A 1 89 ? 16.934 12.047 5.286 1.00 60.62 89 SER A CA 1
ATOM 729 C C . SER A 1 89 ? 16.104 13.117 4.572 1.00 60.62 89 SER A C 1
ATOM 731 O O . SER A 1 89 ? 15.244 12.809 3.735 1.00 60.62 89 SER A O 1
ATOM 733 N N . SER A 1 90 ? 16.417 14.384 4.842 1.00 59.78 90 SER A N 1
ATOM 734 C CA . SER A 1 90 ? 15.913 15.538 4.091 1.00 59.78 90 SER A CA 1
ATOM 735 C C . SER A 1 90 ? 16.287 15.528 2.606 1.00 59.78 90 SER A C 1
ATOM 737 O O . SER A 1 90 ? 15.993 16.493 1.927 1.00 59.78 90 SER A O 1
ATOM 739 N N . ASP A 1 91 ? 16.919 14.482 2.082 1.00 60.81 91 ASP A N 1
ATOM 740 C CA . ASP A 1 91 ? 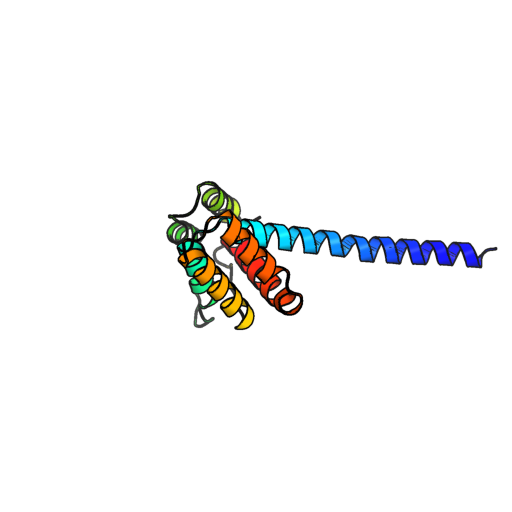17.223 14.339 0.657 1.00 60.81 91 ASP A CA 1
ATOM 741 C C . ASP A 1 91 ? 16.394 13.218 0.015 1.00 60.81 91 ASP A C 1
ATOM 743 O O . ASP A 1 91 ? 16.591 12.877 -1.151 1.00 60.81 91 ASP A O 1
ATOM 747 N N . THR A 1 92 ? 15.456 12.616 0.759 1.00 66.12 92 THR A N 1
ATOM 748 C CA . THR A 1 92 ? 14.607 11.550 0.221 1.00 66.12 92 THR A CA 1
ATOM 749 C C . THR A 1 92 ? 13.635 12.125 -0.802 1.00 66.12 92 THR A C 1
ATOM 751 O O . THR A 1 92 ? 12.585 12.675 -0.460 1.00 66.12 92 THR A O 1
ATOM 754 N N . VAL A 1 93 ? 13.977 11.956 -2.077 1.00 70.19 93 VAL A N 1
ATOM 755 C CA . VAL A 1 93 ? 13.112 12.315 -3.199 1.00 70.19 93 VAL A CA 1
ATOM 756 C C . VAL A 1 93 ? 12.115 11.186 -3.453 1.00 70.19 93 VAL A C 1
ATOM 758 O O . VAL A 1 93 ? 12.470 10.010 -3.635 1.00 70.19 93 VAL A O 1
ATOM 761 N N . ILE A 1 94 ? 10.838 11.557 -3.450 1.00 73.88 94 ILE A N 1
ATOM 762 C CA . ILE A 1 94 ? 9.748 10.669 -3.830 1.00 73.88 94 ILE A CA 1
ATOM 763 C C . ILE A 1 94 ? 9.383 10.963 -5.275 1.00 73.88 94 ILE A C 1
ATOM 765 O O . ILE A 1 94 ? 8.836 12.015 -5.583 1.00 73.88 94 ILE A O 1
ATOM 769 N N . GLU A 1 95 ? 9.684 10.003 -6.139 1.00 78.56 95 GLU A N 1
ATOM 770 C CA . GLU A 1 95 ? 9.328 10.060 -7.550 1.00 78.56 95 GLU A CA 1
ATOM 771 C C . GLU A 1 95 ? 7.813 9.946 -7.735 1.00 78.56 95 GLU A C 1
ATOM 773 O O . GLU A 1 95 ? 7.121 9.208 -7.020 1.00 78.56 95 GLU A O 1
ATOM 778 N N . LYS A 1 96 ? 7.307 10.655 -8.745 1.00 85.00 96 LYS A N 1
ATOM 779 C CA . LYS A 1 96 ? 5.909 10.570 -9.158 1.00 85.00 96 LYS A CA 1
ATOM 780 C C . LYS A 1 96 ? 5.578 9.140 -9.589 1.00 85.00 96 LYS A C 1
ATOM 782 O O . LYS A 1 96 ? 6.233 8.565 -10.456 1.00 85.00 96 LYS A O 1
ATOM 787 N N . LEU A 1 97 ? 4.509 8.584 -9.028 1.00 88.75 97 LEU A N 1
ATOM 788 C CA . LEU A 1 97 ? 4.011 7.275 -9.422 1.00 88.75 97 LEU A CA 1
ATOM 789 C C . LEU A 1 97 ? 3.519 7.302 -10.877 1.00 88.75 97 LEU A C 1
ATOM 791 O O . LEU A 1 97 ? 2.787 8.221 -11.269 1.00 88.75 97 LEU A O 1
ATOM 795 N N . PRO A 1 98 ? 3.823 6.262 -11.671 1.00 90.38 98 PRO A N 1
ATOM 796 C CA . PRO A 1 98 ? 3.242 6.116 -12.992 1.00 90.38 98 PRO A CA 1
ATOM 797 C C . PRO A 1 98 ? 1.733 5.879 -12.887 1.00 90.38 98 PRO A C 1
ATOM 799 O O . PRO A 1 98 ? 1.212 5.391 -11.878 1.00 90.38 98 PRO A O 1
ATOM 802 N N . HIS A 1 99 ? 1.019 6.182 -13.971 1.00 92.06 99 HIS A N 1
ATOM 803 C CA . HIS A 1 99 ? -0.442 6.111 -14.017 1.00 92.06 99 HIS A CA 1
ATOM 804 C C . HIS A 1 99 ? -0.995 4.739 -13.589 1.00 92.06 99 HIS A C 1
ATOM 806 O O . HIS A 1 99 ? -1.966 4.669 -12.839 1.00 92.06 99 HIS A O 1
ATOM 812 N N . ASN A 1 100 ? -0.343 3.643 -13.985 1.00 92.50 100 ASN A N 1
ATOM 813 C CA . ASN A 1 100 ? -0.774 2.294 -13.608 1.00 92.50 100 ASN A CA 1
ATOM 814 C C . ASN A 1 100 ? -0.671 2.043 -12.095 1.00 92.50 100 ASN A C 1
ATOM 816 O O . ASN A 1 100 ? -1.602 1.489 -11.511 1.00 92.50 100 ASN A O 1
ATOM 820 N N . SER A 1 101 ? 0.402 2.499 -11.443 1.00 94.31 101 SER A N 1
ATOM 821 C CA . SER A 1 101 ? 0.558 2.400 -9.984 1.00 94.31 101 SER A CA 1
ATOM 822 C C . SER A 1 101 ? -0.492 3.234 -9.252 1.00 94.31 101 SER A C 1
ATOM 824 O O . SER A 1 101 ? -1.104 2.764 -8.293 1.00 94.31 101 SER A O 1
ATOM 826 N N . VAL A 1 102 ? -0.775 4.440 -9.752 1.00 94.62 102 VAL A N 1
ATOM 827 C CA . VAL A 1 102 ? -1.868 5.279 -9.241 1.00 94.62 102 VAL A CA 1
ATOM 828 C C . VAL A 1 102 ? -3.210 4.551 -9.351 1.00 94.62 102 VAL A C 1
ATOM 830 O O . VAL A 1 102 ? -3.934 4.454 -8.363 1.00 94.62 102 VAL A O 1
ATOM 833 N N . ASN A 1 103 ? -3.519 3.969 -10.511 1.00 95.69 103 ASN A N 1
ATOM 834 C CA . ASN A 1 103 ? -4.770 3.244 -10.734 1.00 95.69 103 ASN A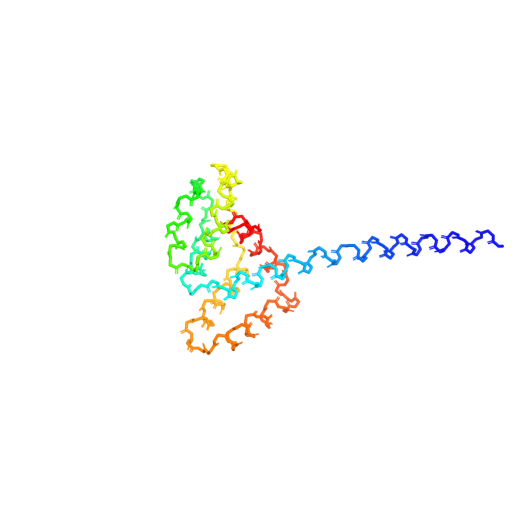 CA 1
ATOM 835 C C . ASN A 1 103 ? -4.926 2.030 -9.806 1.00 95.69 103 ASN A C 1
ATOM 837 O O . ASN A 1 103 ? -6.039 1.718 -9.379 1.00 95.69 103 ASN A O 1
ATOM 841 N N . ILE A 1 104 ? -3.835 1.325 -9.490 1.00 96.38 104 ILE A N 1
ATOM 842 C CA . ILE A 1 104 ? -3.859 0.216 -8.527 1.00 96.38 104 ILE A CA 1
ATOM 843 C C . ILE A 1 104 ? -4.191 0.734 -7.128 1.00 96.38 104 ILE A C 1
ATOM 845 O O . ILE A 1 104 ? -5.114 0.213 -6.501 1.00 96.38 104 ILE A O 1
ATOM 849 N N . LEU A 1 105 ? -3.506 1.777 -6.654 1.00 96.56 105 LEU A N 1
ATOM 850 C CA . LEU A 1 105 ? -3.793 2.367 -5.345 1.00 96.56 105 LEU A CA 1
ATOM 851 C C . LEU A 1 105 ? -5.226 2.915 -5.264 1.00 96.56 105 LEU A C 1
ATOM 853 O O . LEU A 1 105 ? -5.896 2.717 -4.256 1.00 96.56 105 LEU A O 1
ATOM 857 N N . GLU A 1 106 ? -5.751 3.517 -6.333 1.00 96.56 106 GLU A N 1
ATOM 858 C CA . GLU A 1 106 ? -7.152 3.955 -6.395 1.00 96.56 106 GLU A CA 1
ATOM 859 C C . GLU A 1 106 ? -8.144 2.785 -6.336 1.00 96.56 106 GLU A C 1
ATOM 861 O O . GLU A 1 106 ? -9.197 2.890 -5.705 1.00 96.56 106 GLU A O 1
ATOM 866 N N . LYS A 1 107 ? -7.823 1.641 -6.951 1.00 96.88 107 LYS A N 1
ATOM 867 C CA . LYS A 1 107 ? -8.634 0.421 -6.814 1.00 96.88 107 LYS A CA 1
ATOM 868 C C . LYS A 1 107 ? -8.598 -0.116 -5.382 1.00 96.88 107 LYS A C 1
ATOM 870 O O . LYS A 1 107 ? -9.647 -0.499 -4.872 1.00 96.88 107 LYS A O 1
ATOM 875 N N . ILE A 1 108 ? -7.435 -0.118 -4.727 1.00 96.81 108 ILE A N 1
ATOM 876 C CA . ILE A 1 108 ? -7.299 -0.530 -3.318 1.00 96.81 108 ILE A CA 1
ATOM 877 C C . ILE A 1 108 ? -8.095 0.40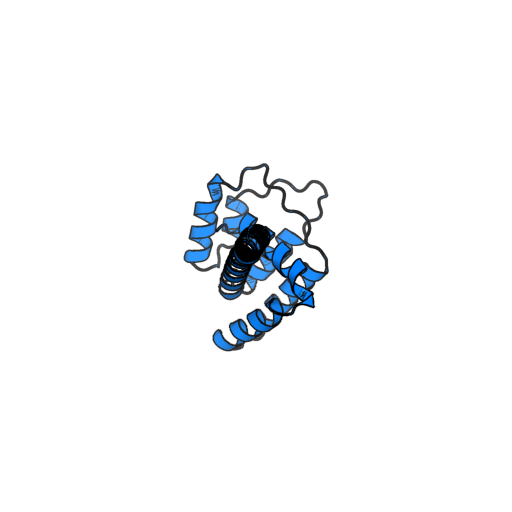6 -2.409 1.00 96.81 108 ILE A C 1
ATOM 879 O O . ILE A 1 108 ? -8.849 -0.062 -1.559 1.00 96.81 108 ILE A O 1
ATOM 883 N N . LYS A 1 109 ? -7.994 1.716 -2.642 1.00 96.06 109 LYS A N 1
ATOM 884 C CA . LYS A 1 109 ? -8.776 2.743 -1.953 1.00 96.06 109 LYS A CA 1
ATOM 885 C C . LYS A 1 109 ? -10.276 2.424 -2.020 1.00 96.06 109 LYS A C 1
ATOM 887 O O . LYS A 1 109 ? -10.916 2.287 -0.983 1.00 96.06 109 LYS A O 1
ATOM 892 N N . LYS A 1 110 ? -10.801 2.167 -3.224 1.00 96.25 110 LYS A N 1
ATOM 893 C CA . LYS A 1 110 ? -12.206 1.769 -3.436 1.00 96.25 110 LYS A CA 1
ATOM 894 C C . LYS A 1 110 ? -12.576 0.442 -2.769 1.00 96.25 110 LYS A C 1
ATOM 896 O O . LYS A 1 110 ? -13.714 0.278 -2.351 1.00 96.25 110 LYS A O 1
ATOM 901 N N . ILE A 1 111 ? -11.660 -0.529 -2.695 1.00 96.38 111 ILE A N 1
ATOM 902 C CA . ILE A 1 111 ? -11.904 -1.790 -1.971 1.00 96.38 111 ILE A CA 1
ATOM 903 C C . ILE A 1 111 ? -12.110 -1.508 -0.477 1.00 96.38 111 ILE A C 1
ATOM 905 O O . ILE A 1 111 ? -13.029 -2.064 0.114 1.00 96.38 111 ILE A O 1
ATOM 909 N N . LYS A 1 112 ? -11.299 -0.623 0.113 1.00 93.81 112 LYS A N 1
ATOM 910 C CA . LYS A 1 112 ? -11.394 -0.267 1.535 1.00 93.81 112 LYS A CA 1
ATOM 911 C C . LYS A 1 112 ? -12.619 0.600 1.860 1.00 93.81 112 LYS A C 1
ATOM 913 O O . LYS A 1 112 ? -13.190 0.438 2.931 1.00 93.81 112 LYS A O 1
ATOM 918 N N . GLU A 1 113 ? -13.068 1.457 0.938 1.00 93.69 113 GLU A N 1
ATOM 919 C CA . GLU A 1 113 ? -14.296 2.265 1.108 1.00 93.69 113 GLU A CA 1
ATOM 920 C C . GLU A 1 113 ? -15.582 1.433 1.145 1.00 93.69 113 GLU A C 1
ATOM 922 O O . GLU A 1 113 ? -16.551 1.838 1.779 1.00 93.69 113 GLU A O 1
ATOM 927 N N . LYS A 1 114 ? -15.621 0.282 0.461 1.00 91.31 114 LYS A N 1
ATOM 928 C CA . LYS A 1 114 ? -16.852 -0.513 0.310 1.00 91.31 114 LYS A CA 1
ATOM 929 C C . LYS A 1 114 ? -17.417 -1.061 1.620 1.00 91.31 114 LYS A C 1
ATOM 931 O O . LYS A 1 114 ? -18.567 -1.484 1.629 1.00 91.31 114 LYS A O 1
ATOM 936 N N . GLY A 1 115 ? -16.632 -1.074 2.699 1.00 83.31 115 GLY A N 1
ATOM 937 C CA . GLY A 1 115 ? -17.076 -1.600 3.991 1.00 83.31 115 GLY A CA 1
ATOM 938 C C . GLY A 1 115 ? -17.230 -3.124 4.022 1.00 83.31 115 GLY A C 1
ATOM 939 O O . GLY A 1 115 ? -17.830 -3.649 4.954 1.00 83.31 115 GLY A O 1
ATOM 940 N N . ASP A 1 116 ? -16.682 -3.834 3.028 1.00 90.62 116 ASP A N 1
ATOM 941 C CA . ASP A 1 116 ? -16.578 -5.296 3.048 1.00 90.62 116 ASP A CA 1
ATOM 942 C C . ASP A 1 116 ? -15.784 -5.755 4.285 1.00 90.62 116 ASP A C 1
ATOM 944 O O . ASP A 1 116 ? -14.985 -4.992 4.842 1.00 90.62 116 ASP A O 1
ATOM 948 N N . SER A 1 117 ? -15.939 -7.019 4.688 1.00 93.88 117 SER A N 1
ATOM 949 C CA . SER A 1 117 ? -15.141 -7.574 5.786 1.00 93.88 117 SER A CA 1
ATOM 950 C C . SER A 1 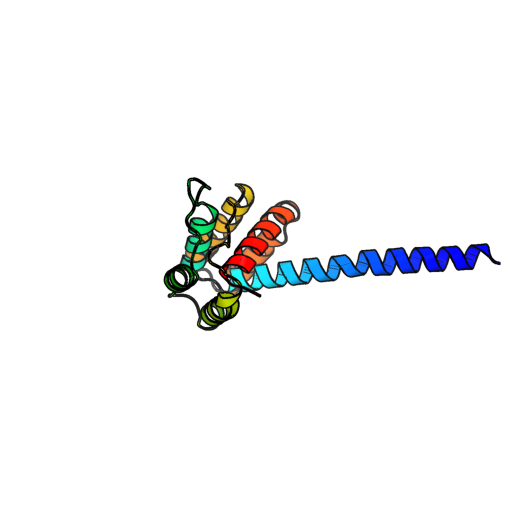117 ? -13.639 -7.475 5.486 1.00 93.88 117 SER A C 1
ATOM 952 O O . SER A 1 117 ? -13.211 -7.537 4.330 1.00 93.88 117 SER A O 1
ATOM 954 N N . LYS A 1 118 ? -12.808 -7.356 6.530 1.00 93.50 118 LYS A N 1
ATOM 955 C CA . LYS A 1 118 ? -11.347 -7.261 6.367 1.00 93.50 118 LYS A CA 1
ATOM 956 C C . LYS A 1 118 ? -10.780 -8.416 5.531 1.00 93.50 118 LYS A C 1
ATOM 958 O O . LYS A 1 118 ? -9.962 -8.187 4.648 1.00 93.50 118 LYS A O 1
ATOM 963 N N . GLU A 1 119 ? -11.264 -9.637 5.752 1.00 94.88 119 GLU A N 1
ATOM 964 C CA . GLU A 1 119 ? -10.828 -10.818 5.000 1.00 94.88 119 GLU A CA 1
ATOM 965 C C . GLU A 1 119 ? -11.170 -10.717 3.501 1.00 94.88 119 GLU A C 1
ATOM 967 O O . GLU A 1 119 ? -10.355 -11.059 2.641 1.00 94.88 119 GLU A O 1
ATOM 972 N N . GLU A 1 120 ? -12.359 -10.215 3.161 1.00 95.94 120 GLU A N 1
ATOM 973 C CA . GLU A 1 120 ? -12.754 -10.003 1.768 1.00 95.94 120 GLU A CA 1
ATOM 974 C C . GLU A 1 120 ? -11.951 -8.891 1.096 1.00 95.94 120 GLU A C 1
ATOM 976 O O . GLU A 1 120 ? -11.554 -9.036 -0.066 1.00 95.94 120 GLU A O 1
ATOM 981 N N . GLN A 1 121 ? -11.688 -7.796 1.813 1.00 95.88 121 GLN A N 1
ATOM 982 C CA . GLN A 1 121 ? -10.829 -6.719 1.327 1.00 95.88 121 GLN A CA 1
ATOM 983 C C . GLN A 1 121 ? -9.425 -7.250 1.027 1.00 95.88 121 GLN A C 1
ATOM 985 O O . GLN A 1 121 ? -8.915 -7.047 -0.077 1.00 95.88 121 GLN A O 1
ATOM 990 N N . ASP A 1 122 ? -8.837 -8.000 1.958 1.00 96.31 122 ASP A N 1
ATOM 991 C CA . ASP A 1 122 ? -7.497 -8.565 1.823 1.00 96.31 122 ASP A CA 1
ATOM 992 C C . ASP A 1 122 ? -7.400 -9.512 0.620 1.00 96.31 122 ASP A C 1
ATOM 994 O O . ASP A 1 122 ? -6.454 -9.411 -0.167 1.00 96.31 122 ASP A O 1
ATOM 998 N N . LYS A 1 123 ? -8.405 -10.375 0.409 1.00 96.06 123 LYS A N 1
ATOM 999 C CA . LYS A 1 123 ? -8.482 -11.253 -0.773 1.00 96.06 123 LYS A CA 1
ATOM 1000 C C . LYS A 1 123 ? -8.573 -10.460 -2.078 1.00 96.06 123 LYS A C 1
ATOM 1002 O O . LYS A 1 123 ? -7.923 -10.816 -3.063 1.00 96.06 123 LYS A O 1
ATOM 1007 N N . LYS A 1 124 ? -9.369 -9.385 -2.114 1.00 96.56 124 LYS A N 1
ATOM 1008 C CA . LYS A 1 124 ? -9.515 -8.525 -3.305 1.00 96.56 124 LYS A CA 1
ATOM 1009 C C . LYS A 1 124 ? -8.217 -7.780 -3.621 1.00 96.56 124 LYS A C 1
ATOM 1011 O O . LYS A 1 124 ? -7.832 -7.725 -4.789 1.00 96.56 124 LYS A O 1
ATOM 1016 N N . ILE A 1 125 ? -7.538 -7.250 -2.602 1.00 96.31 125 ILE A N 1
ATOM 1017 C CA . ILE A 1 125 ? -6.237 -6.579 -2.744 1.00 96.31 125 ILE A CA 1
ATOM 1018 C C . ILE A 1 125 ? -5.195 -7.571 -3.261 1.00 96.31 125 ILE A C 1
ATOM 1020 O O . ILE A 1 125 ? -4.523 -7.300 -4.250 1.00 96.31 125 ILE A O 1
ATOM 1024 N N . GLU A 1 126 ? -5.108 -8.756 -2.663 1.00 95.62 126 GLU A N 1
ATOM 1025 C CA . GLU A 1 126 ? -4.158 -9.783 -3.083 1.00 95.62 126 GLU A CA 1
ATOM 1026 C C . GLU A 1 126 ? -4.383 -10.235 -4.527 1.00 95.62 126 GLU A C 1
ATOM 1028 O O . GLU A 1 126 ? -3.444 -10.261 -5.323 1.00 95.62 126 GLU A O 1
ATOM 1033 N N . LYS A 1 127 ? -5.637 -10.514 -4.904 1.00 95.38 127 LYS A N 1
ATOM 1034 C CA . LYS A 1 127 ? -5.986 -10.879 -6.282 1.00 95.38 127 LYS A CA 1
ATOM 1035 C C . LYS A 1 127 ? -5.654 -9.766 -7.275 1.00 95.38 127 LYS A C 1
ATOM 1037 O O . LYS A 1 127 ? -5.321 -10.065 -8.417 1.00 95.38 127 LYS A O 1
ATOM 1042 N N . LEU A 1 128 ? -5.769 -8.500 -6.871 1.00 95.12 128 LEU A N 1
ATOM 1043 C CA . LEU A 1 128 ? -5.397 -7.358 -7.703 1.00 95.12 128 LEU A CA 1
ATOM 1044 C C . LEU A 1 128 ? -3.877 -7.285 -7.900 1.00 95.12 128 LEU A C 1
ATOM 1046 O O . LEU A 1 128 ? -3.436 -7.119 -9.035 1.00 95.12 128 LEU A O 1
ATOM 1050 N N . LEU A 1 129 ? -3.090 -7.420 -6.830 1.00 93.06 129 LEU A N 1
ATOM 1051 C CA . LEU A 1 129 ? -1.632 -7.266 -6.879 1.00 93.06 129 LEU A CA 1
ATOM 1052 C C . LEU A 1 129 ? -0.924 -8.453 -7.546 1.00 93.06 129 LEU A C 1
ATOM 1054 O O . LEU A 1 129 ? 0.056 -8.248 -8.250 1.00 93.06 129 LEU A O 1
ATOM 1058 N N . LYS A 1 130 ? -1.453 -9.675 -7.411 1.00 91.50 130 LYS A N 1
ATOM 1059 C CA . LYS A 1 130 ? -0.877 -10.889 -8.021 1.00 91.50 130 LYS A CA 1
ATOM 1060 C C . LYS A 1 130 ? -1.136 -11.033 -9.525 1.00 91.50 130 LYS A C 1
ATOM 1062 O O . LYS A 1 130 ? -0.744 -12.035 -10.120 1.00 91.50 130 LYS A O 1
ATOM 1067 N N . LYS A 1 131 ? -1.823 -10.082 -10.164 1.00 90.94 131 LYS A N 1
ATOM 1068 C CA . LYS A 1 131 ? -2.006 -10.136 -11.618 1.00 90.94 131 LYS A CA 1
ATOM 1069 C C . LYS A 1 131 ? -0.677 -9.846 -12.331 1.00 90.94 131 LYS A C 1
ATOM 1071 O O . LYS A 1 131 ? -0.097 -8.797 -12.055 1.00 90.94 131 LYS A O 1
ATOM 1076 N N . PRO A 1 132 ? -0.252 -10.667 -13.310 1.00 88.62 132 PRO A N 1
ATOM 1077 C CA . PRO A 1 132 ? 1.005 -10.444 -14.030 1.00 88.62 132 PRO A CA 1
ATOM 1078 C C . PRO A 1 132 ? 1.103 -9.059 -14.683 1.00 88.62 132 PRO A C 1
ATOM 1080 O O . PRO A 1 132 ? 2.137 -8.407 -14.609 1.00 88.62 132 PRO A O 1
ATOM 1083 N N . GLU A 1 133 ? -0.007 -8.563 -15.241 1.00 91.25 133 GLU A N 1
ATOM 1084 C CA . GLU A 1 133 ? -0.111 -7.229 -15.858 1.00 91.25 133 GLU A CA 1
ATOM 1085 C C . GLU A 1 133 ? 0.173 -6.066 -14.891 1.00 91.25 133 GLU A C 1
ATOM 1087 O O . GLU A 1 133 ? 0.488 -4.960 -15.325 1.00 91.25 133 GLU A O 1
ATOM 1092 N N . ASN A 1 134 ? 0.071 -6.310 -13.581 1.00 91.31 134 ASN A N 1
ATOM 1093 C CA . ASN A 1 134 ? 0.279 -5.302 -12.552 1.00 91.31 134 ASN A CA 1
ATOM 1094 C C . ASN A 1 134 ? 1.690 -5.341 -11.952 1.00 91.31 134 ASN A C 1
ATOM 1096 O O . ASN A 1 134 ? 2.034 -4.375 -11.280 1.00 91.31 134 ASN A O 1
ATOM 1100 N N . SER A 1 135 ? 2.499 -6.384 -12.196 1.00 89.25 135 SER A N 1
ATOM 1101 C CA . SER A 1 135 ? 3.760 -6.650 -11.471 1.00 89.25 135 SER A CA 1
ATOM 1102 C C . SER A 1 135 ? 4.638 -5.405 -11.329 1.00 89.25 135 SER A C 1
ATOM 1104 O O . SER A 1 135 ? 4.837 -4.916 -10.223 1.00 89.25 135 SER A O 1
ATOM 1106 N N . MET A 1 136 ? 5.022 -4.792 -12.453 1.00 89.44 136 MET A N 1
ATOM 1107 C CA . MET A 1 136 ? 5.876 -3.599 -12.460 1.00 89.44 136 MET A CA 1
ATOM 1108 C C . MET A 1 136 ? 5.268 -2.423 -11.682 1.00 89.44 136 MET A C 1
ATOM 1110 O O . MET A 1 136 ? 5.959 -1.685 -10.985 1.00 89.44 136 MET A O 1
ATOM 1114 N N . ALA A 1 137 ? 3.953 -2.228 -11.793 1.00 92.38 137 ALA A N 1
ATOM 1115 C CA . ALA A 1 137 ? 3.273 -1.154 -11.086 1.00 92.38 137 ALA A CA 1
ATOM 1116 C C . ALA A 1 137 ? 3.210 -1.421 -9.573 1.00 92.38 137 ALA A C 1
ATOM 1118 O O . ALA A 1 137 ? 3.275 -0.462 -8.799 1.00 92.38 137 ALA A O 1
ATOM 1119 N N . VAL A 1 138 ? 3.110 -2.689 -9.157 1.00 92.50 138 VAL A N 1
ATOM 1120 C CA . VAL A 1 138 ? 3.188 -3.110 -7.751 1.00 92.50 138 VAL A CA 1
ATOM 1121 C C . VAL A 1 138 ? 4.595 -2.919 -7.201 1.00 92.50 138 VAL A C 1
ATOM 1123 O O . VAL A 1 138 ? 4.718 -2.394 -6.099 1.00 92.50 138 VAL A O 1
ATOM 1126 N N . ASP A 1 139 ? 5.636 -3.232 -7.969 1.00 91.56 139 ASP A N 1
ATOM 1127 C CA . ASP A 1 139 ? 7.026 -3.037 -7.540 1.00 91.56 139 ASP A CA 1
ATOM 1128 C C . ASP A 1 139 ? 7.312 -1.561 -7.243 1.00 91.56 139 ASP A C 1
ATOM 1130 O O . ASP A 1 139 ? 7.866 -1.217 -6.198 1.00 91.56 139 ASP A O 1
ATOM 1134 N N . ILE A 1 140 ? 6.835 -0.659 -8.105 1.00 91.56 140 ILE A N 1
ATOM 1135 C CA . ILE A 1 140 ? 6.979 0.789 -7.903 1.00 91.56 140 ILE A CA 1
ATOM 1136 C C . ILE A 1 140 ? 6.187 1.267 -6.674 1.00 91.56 140 ILE A C 1
ATOM 1138 O O . ILE A 1 140 ? 6.672 2.105 -5.909 1.00 91.56 140 ILE A O 1
ATOM 1142 N N . ILE A 1 141 ? 4.993 0.711 -6.426 1.00 92.69 141 ILE A N 1
ATOM 1143 C CA . ILE A 1 141 ? 4.250 0.976 -5.181 1.00 92.69 141 ILE A CA 1
ATOM 1144 C C . ILE A 1 141 ? 5.046 0.475 -3.976 1.00 92.69 141 ILE A C 1
ATOM 1146 O O . ILE A 1 141 ? 5.152 1.190 -2.983 1.00 92.69 141 ILE A O 1
ATOM 1150 N N . GLY A 1 142 ? 5.633 -0.717 -4.061 1.00 92.00 142 GLY A N 1
ATOM 1151 C CA . GLY A 1 142 ? 6.473 -1.286 -3.015 1.00 92.00 142 GLY A CA 1
ATOM 1152 C C . GLY A 1 142 ? 7.667 -0.398 -2.694 1.00 92.00 142 GLY A C 1
ATOM 1153 O O . GLY A 1 142 ? 7.983 -0.191 -1.523 1.00 92.00 142 GLY A O 1
ATOM 1154 N N . LEU A 1 143 ? 8.305 0.196 -3.710 1.00 89.38 143 LEU A N 1
ATOM 1155 C CA . LEU A 1 143 ? 9.408 1.140 -3.514 1.00 89.38 143 LEU A CA 1
ATOM 1156 C C . LEU A 1 143 ? 8.941 2.391 -2.772 1.00 89.38 143 LEU A C 1
ATOM 1158 O O . LEU A 1 143 ? 9.619 2.836 -1.845 1.00 89.38 143 LEU A O 1
ATOM 1162 N N . LEU A 1 144 ? 7.770 2.927 -3.127 1.00 89.00 144 LEU A N 1
ATOM 1163 C CA . LEU A 1 144 ? 7.175 4.048 -2.407 1.00 89.00 144 LEU A CA 1
ATOM 1164 C C . LEU A 1 144 ? 6.865 3.673 -0.953 1.00 89.00 144 LEU A C 1
ATOM 1166 O O . LEU A 1 144 ? 7.246 4.399 -0.039 1.00 89.00 144 LEU A O 1
ATOM 1170 N N . VAL A 1 145 ? 6.214 2.532 -0.728 1.00 90.94 145 VAL A N 1
ATOM 1171 C CA . VAL A 1 145 ? 5.888 2.028 0.611 1.00 90.94 145 VAL A CA 1
ATOM 1172 C C . VAL A 1 145 ? 7.158 1.838 1.437 1.00 90.94 145 VAL A C 1
ATOM 1174 O O . VAL A 1 145 ? 7.218 2.291 2.574 1.00 90.94 145 VAL A O 1
ATOM 1177 N N . LYS A 1 146 ? 8.209 1.248 0.868 1.00 87.56 146 LYS A N 1
ATOM 1178 C CA . LYS A 1 146 ? 9.508 1.092 1.530 1.00 87.56 146 LYS A CA 1
ATOM 1179 C C . LYS A 1 146 ? 10.152 2.439 1.863 1.00 87.56 146 LYS A C 1
ATOM 1181 O O . LYS A 1 146 ? 10.711 2.571 2.946 1.00 87.56 146 LYS A O 1
ATOM 1186 N N . LYS A 1 147 ? 10.074 3.432 0.969 1.00 85.38 147 LYS A N 1
ATOM 1187 C CA . LYS A 1 147 ? 10.583 4.790 1.230 1.00 85.38 147 LYS A CA 1
ATOM 1188 C C . LYS A 1 147 ? 9.797 5.468 2.360 1.00 85.38 147 LYS A C 1
ATOM 1190 O O . LYS A 1 147 ? 10.410 6.022 3.260 1.00 85.38 147 LYS A O 1
ATOM 1195 N N . VAL A 1 148 ? 8.464 5.395 2.343 1.00 85.56 148 VAL A N 1
ATOM 1196 C CA . VAL A 1 148 ? 7.581 6.121 3.277 1.00 85.56 148 VAL A CA 1
ATOM 1197 C C . VAL A 1 148 ? 7.451 5.425 4.635 1.00 85.56 148 VAL A C 1
ATOM 1199 O O . VAL A 1 148 ? 7.556 6.074 5.670 1.00 85.56 148 VAL A O 1
ATOM 1202 N N . ILE A 1 149 ? 7.208 4.115 4.637 1.00 85.69 149 ILE A N 1
ATOM 1203 C CA . ILE A 1 149 ? 6.852 3.323 5.826 1.00 85.69 149 ILE A CA 1
ATOM 1204 C C . ILE A 1 149 ? 8.053 2.543 6.369 1.00 85.69 149 ILE A C 1
ATOM 1206 O O . ILE A 1 149 ? 8.152 2.358 7.576 1.00 85.69 149 ILE A O 1
ATOM 1210 N N . GLY A 1 150 ? 8.995 2.143 5.512 1.00 79.50 150 GLY A N 1
ATOM 1211 C CA . GLY A 1 150 ? 10.165 1.352 5.907 1.00 79.50 150 GLY A CA 1
ATOM 1212 C C . GLY A 1 150 ? 9.902 -0.153 5.976 1.00 79.50 150 GLY A C 1
ATOM 1213 O O . GLY A 1 150 ? 8.758 -0.590 6.076 1.00 79.50 150 GLY A O 1
ATOM 1214 N N . LEU A 1 151 ? 10.980 -0.945 5.901 1.00 64.75 151 LEU A N 1
ATOM 1215 C CA . LEU A 1 151 ? 10.959 -2.408 6.076 1.00 64.75 151 LEU A CA 1
ATOM 1216 C C . LEU A 1 151 ? 10.969 -2.778 7.565 1.00 64.75 151 LEU A C 1
ATOM 1218 O O . LEU A 1 151 ? 11.941 -2.368 8.238 1.00 64.75 151 LEU A O 1
#